Protein AF-A0A7S2QL45-F1 (afdb_monomer)

Mean predicted aligned error: 2.99 Å

Radius of gyration: 15.99 Å; Cα contacts (8 Å, |Δi|>4): 118; chains: 1; bounding box: 37×32×41 Å

InterPro domains:
  IPR002133 S-adenosylmethionine synthetase [PTHR11964] (2-92)
  IPR022630 S-adenosylmethionine synthetase, C-terminal [PF02773] (2-75)
  IPR022636 S-adenosylmethionine synthetase superfamily [SSF55973] (2-89)

pLDDT: mean 95.72, std 3.55, range [65.0, 98.38]

Solvent-accessible surface area (backbone atoms only — not comparable to full-atom values): 6716 Å² total; per-residue (Å²): 116,51,78,48,76,41,71,51,93,96,47,60,59,55,76,42,74,48,44,48,44,88,85,67,66,65,83,68,39,50,50,67,40,50,34,47,51,48,62,65,75,45,65,69,28,66,71,48,44,35,57,79,41,51,63,83,58,99,66,60,77,73,42,76,52,90,56,82,70,97,54,89,56,50,74,57,98,90,44,62,44,52,44,82,63,60,78,78,89,61,70,82,57,68,83,40,45,53,69,57,49,59,61,70,62,111

Organism: NCBI:txid1333877

Nearest PDB structures (foldseek):
  8jzg-assembly1_A  TM=7.936E-01  e=6.759E-04  Corynebacterium glutamicum ATCC 13032
  8jzh-assembly2_C-5  TM=7.856E-01  e=8.178E-04  Corynebacterium glutamicum ATCC 13032
  8jzi-assembly1_B  TM=7.831E-01  e=1.275E-03  Corynebacterium glutamicum ATCC 13032
  8jzh-assembly1_A  TM=7.949E-01  e=1.867E-03  Corynebacterium glutamicum ATCC 13032
  8jzg-assembly1_B  TM=7.944E-01  e=1.867E-03  Corynebacterium glutamicum ATCC 13032

Secondary structure (DSSP, 8-state):
-EEEEE--TT-SS-SEEEEE-TT---TT--HHHHHHHHHHH---SHHHHHHHTTTTSS-GGGGSSS-SSS---EEETTEEETGGGSPPP-GGGGG--HHHHHHHT-

Structure (mmCIF, N/CA/C/O backbone):
data_AF-A0A7S2QL45-F1
#
_en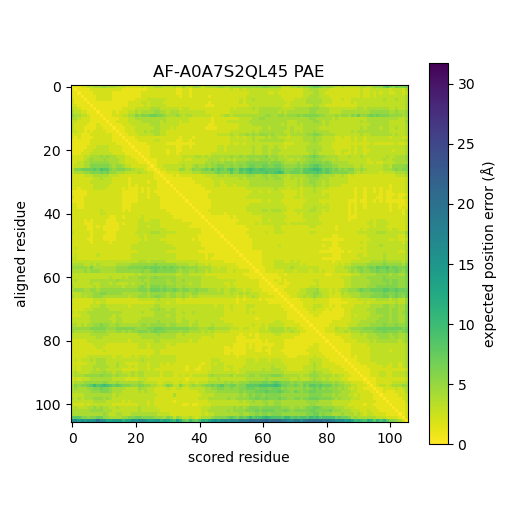try.id   AF-A0A7S2QL45-F1
#
loop_
_atom_site.group_PDB
_atom_site.id
_atom_site.type_symbol
_atom_site.label_atom_id
_atom_site.label_alt_id
_atom_site.label_comp_id
_atom_site.label_asym_id
_atom_site.label_entity_id
_atom_site.label_seq_id
_atom_site.pdbx_PDB_ins_code
_atom_site.Cartn_x
_atom_site.Cartn_y
_atom_site.Cartn_z
_atom_site.occupancy
_atom_site.B_iso_or_equiv
_atom_site.auth_seq_id
_atom_site.auth_comp_id
_atom_site.auth_asym_id
_atom_site.auth_atom_id
_atom_site.pdbx_PDB_model_num
ATOM 1 N N . ALA A 1 1 ? 3.274 9.709 -6.191 1.00 94.31 1 ALA A N 1
ATOM 2 C CA . ALA A 1 1 ? 2.715 8.490 -6.807 1.00 94.31 1 ALA A CA 1
ATOM 3 C C . ALA A 1 1 ? 1.221 8.423 -6.524 1.00 94.31 1 ALA A C 1
ATOM 5 O O . ALA A 1 1 ? 0.797 8.856 -5.457 1.00 94.31 1 ALA A O 1
ATOM 6 N N . LEU A 1 2 ? 0.450 7.893 -7.467 1.00 97.44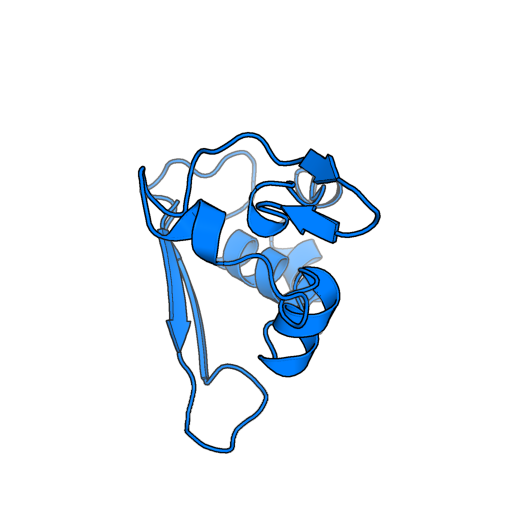 2 LEU A N 1
ATOM 7 C CA . LEU A 1 2 ? -0.959 7.541 -7.325 1.00 97.44 2 LEU A CA 1
ATOM 8 C C . LEU A 1 2 ? -1.067 6.016 -7.356 1.00 97.44 2 LEU A C 1
ATOM 10 O O . LEU A 1 2 ? -0.449 5.371 -8.198 1.00 97.44 2 LEU A O 1
ATOM 14 N N . VAL A 1 3 ? -1.847 5.443 -6.442 1.00 97.69 3 VAL A N 1
ATOM 15 C CA . VAL A 1 3 ? -2.059 3.995 -6.352 1.00 97.69 3 VAL A CA 1
ATOM 16 C C . VAL A 1 3 ? -3.543 3.702 -6.509 1.00 97.69 3 VAL A C 1
ATOM 18 O O . VAL A 1 3 ? -4.373 4.311 -5.835 1.00 97.69 3 VAL A O 1
ATOM 21 N N . GLN A 1 4 ? -3.874 2.753 -7.379 1.00 98.12 4 GLN A N 1
ATOM 22 C CA . GLN A 1 4 ? -5.241 2.319 -7.633 1.00 98.12 4 GLN A CA 1
ATOM 23 C C . GLN A 1 4 ? -5.387 0.823 -7.353 1.00 98.12 4 GLN A C 1
ATOM 25 O O . GLN A 1 4 ? -4.618 0.007 -7.861 1.00 98.12 4 GLN A O 1
ATOM 30 N N . LEU A 1 5 ? -6.413 0.465 -6.578 1.00 97.38 5 LEU A N 1
ATOM 31 C CA . LEU A 1 5 ? -6.842 -0.913 -6.348 1.00 97.38 5 LEU A CA 1
ATOM 32 C C . LEU A 1 5 ? -8.323 -1.068 -6.701 1.00 97.38 5 LEU A C 1
ATOM 34 O O . LEU A 1 5 ? -9.116 -0.151 -6.490 1.00 97.38 5 LEU A O 1
ATOM 38 N N . SER A 1 6 ? -8.708 -2.248 -7.185 1.00 97.88 6 SER A N 1
ATOM 39 C CA . SER A 1 6 ? -10.112 -2.609 -7.410 1.00 97.88 6 SER A CA 1
ATOM 40 C C . SER A 1 6 ? -10.434 -4.004 -6.874 1.00 97.88 6 SER A C 1
ATOM 42 O O . SER A 1 6 ? -9.573 -4.884 -6.847 1.00 97.88 6 SER A O 1
ATOM 44 N N . TYR A 1 7 ? -11.682 -4.215 -6.449 1.00 98.38 7 TYR A N 1
ATOM 45 C CA . TYR A 1 7 ? -12.166 -5.480 -5.889 1.00 98.38 7 TYR A CA 1
ATOM 46 C C . TYR A 1 7 ? -13.529 -5.847 -6.474 1.00 98.38 7 TYR A C 1
ATOM 48 O O . TYR A 1 7 ? -14.347 -4.971 -6.751 1.00 98.38 7 TYR A O 1
ATOM 56 N N . ALA A 1 8 ? -13.788 -7.148 -6.596 1.00 97.69 8 ALA A N 1
ATOM 57 C CA . ALA A 1 8 ? -15.132 -7.686 -6.778 1.00 97.69 8 ALA A CA 1
ATOM 58 C C . ALA A 1 8 ? -15.687 -8.159 -5.431 1.00 97.69 8 ALA A C 1
ATOM 60 O O . ALA A 1 8 ? -14.959 -8.723 -4.610 1.00 97.69 8 ALA A O 1
ATOM 61 N N . ILE A 1 9 ? -16.992 -7.972 -5.217 1.00 97.44 9 ILE A N 1
ATOM 62 C CA . ILE A 1 9 ? -17.670 -8.484 -4.024 1.00 97.44 9 ILE A CA 1
ATOM 63 C C . ILE A 1 9 ? -17.485 -10.007 -3.922 1.00 97.44 9 ILE A C 1
ATOM 65 O O . ILE A 1 9 ? -17.675 -10.735 -4.892 1.00 97.44 9 ILE A O 1
ATOM 69 N N . GLY A 1 10 ? -17.061 -10.483 -2.749 1.00 95.81 10 GLY A N 1
ATOM 70 C CA . GLY A 1 10 ? -16.791 -11.905 -2.502 1.00 95.81 10 GLY A CA 1
ATOM 71 C C . GLY A 1 10 ? -15.445 -12.429 -3.024 1.00 95.81 10 GLY A C 1
ATOM 72 O O . GLY A 1 10 ? -15.112 -13.579 -2.749 1.00 95.81 10 GLY A O 1
ATOM 73 N N . VAL A 1 11 ? -14.634 -11.617 -3.714 1.00 96.75 11 VAL A N 1
ATOM 74 C CA . VAL A 1 11 ? -13.303 -12.018 -4.200 1.00 96.75 11 VAL A CA 1
ATOM 75 C C . VAL A 1 11 ? -12.217 -11.455 -3.286 1.00 96.75 11 VAL A C 1
ATOM 77 O O . VAL A 1 11 ? -12.113 -10.249 -3.086 1.00 96.75 11 VAL A O 1
ATOM 80 N N . ALA A 1 12 ? -11.389 -12.337 -2.717 1.00 96.25 12 ALA A N 1
ATOM 81 C CA . ALA A 1 12 ? -10.388 -11.935 -1.729 1.00 96.25 12 ALA A CA 1
ATOM 82 C C . ALA A 1 12 ? -9.211 -11.147 -2.328 1.00 96.25 12 ALA A C 1
ATOM 84 O O . ALA A 1 12 ? -8.721 -10.219 -1.693 1.00 96.25 12 ALA A O 1
ATOM 85 N N . LYS A 1 13 ? -8.721 -11.538 -3.511 1.00 96.00 13 LYS A N 1
ATOM 86 C CA . LYS A 1 13 ? -7.617 -10.845 -4.193 1.00 96.00 13 LYS A CA 1
ATOM 87 C C . LYS A 1 13 ? -8.154 -9.631 -4.968 1.00 96.00 13 LYS A C 1
ATOM 89 O O . LYS A 1 13 ? -9.264 -9.719 -5.494 1.00 96.00 13 LYS A O 1
ATOM 94 N N . PRO A 1 14 ? -7.393 -8.527 -5.070 1.00 96.75 14 PRO A N 1
ATOM 95 C CA . PRO A 1 14 ? -7.786 -7.408 -5.920 1.00 96.75 14 PRO A CA 1
ATOM 96 C C . PRO A 1 14 ? -7.877 -7.847 -7.388 1.00 96.75 14 PRO A C 1
ATOM 98 O O . PRO A 1 14 ? -7.099 -8.690 -7.838 1.00 96.75 14 PRO A O 1
ATOM 101 N N . LEU A 1 15 ? -8.814 -7.259 -8.133 1.00 96.75 15 LEU A N 1
ATOM 102 C CA . LEU A 1 15 ? -8.927 -7.451 -9.581 1.00 96.75 15 LEU A CA 1
ATOM 103 C C . LEU A 1 15 ? -7.803 -6.721 -10.318 1.00 96.75 15 LEU A C 1
ATOM 105 O O . LEU A 1 15 ? -7.267 -7.229 -11.299 1.00 96.75 15 LEU A O 1
ATOM 109 N N . SER A 1 16 ? -7.441 -5.531 -9.835 1.00 96.50 16 SER A N 1
ATOM 110 C CA . SER A 1 16 ? -6.326 -4.750 -10.360 1.00 96.50 16 SER A CA 1
ATOM 111 C C . SER A 1 16 ? -5.563 -4.034 -9.248 1.00 96.50 16 SER A C 1
ATOM 113 O O . SER A 1 16 ? -6.136 -3.646 -8.228 1.00 96.50 16 SER A O 1
ATOM 115 N N . LEU A 1 17 ? -4.259 -3.866 -9.480 1.00 97.00 17 LEU A N 1
ATOM 116 C CA . LEU A 1 17 ? -3.356 -2.998 -8.731 1.00 97.00 17 LEU A CA 1
ATOM 117 C C . LEU A 1 17 ? -2.486 -2.268 -9.753 1.00 97.00 17 LEU A C 1
ATOM 119 O O . LEU A 1 17 ? -1.829 -2.924 -10.566 1.00 97.00 17 LEU A O 1
ATOM 123 N N . PHE A 1 18 ? -2.517 -0.940 -9.711 1.00 96.94 18 PHE A N 1
ATOM 124 C CA . PHE A 1 18 ? -1.809 -0.057 -10.633 1.00 96.94 18 PHE A CA 1
ATOM 125 C C . PHE A 1 18 ? -1.144 1.092 -9.870 1.00 96.94 18 PHE A C 1
ATOM 127 O O . PHE A 1 18 ? -1.718 1.610 -8.906 1.00 96.94 18 PHE A O 1
ATOM 134 N N . VAL A 1 19 ? 0.056 1.479 -10.303 1.00 97.75 19 VAL A N 1
ATOM 135 C CA . VAL A 1 19 ? 0.802 2.618 -9.766 1.00 97.75 19 VAL A CA 1
ATOM 136 C C . VAL A 1 19 ? 1.158 3.570 -10.901 1.00 97.75 19 VAL A C 1
ATOM 138 O O . VAL A 1 19 ? 1.773 3.167 -11.880 1.00 97.75 19 VAL A O 1
ATOM 141 N N . GLU A 1 20 ? 0.817 4.842 -10.721 1.00 97.19 20 GLU A N 1
ATOM 142 C CA . GLU A 1 20 ? 1.253 5.952 -11.566 1.00 97.19 20 GLU A CA 1
ATOM 143 C C . GLU A 1 20 ? 2.272 6.800 -10.798 1.00 97.19 20 GLU A C 1
ATOM 145 O O . GLU A 1 20 ? 2.056 7.212 -9.649 1.00 97.19 20 GLU A O 1
ATOM 150 N N . THR A 1 21 ? 3.410 7.057 -11.426 1.00 96.94 21 THR A N 1
ATOM 151 C CA . THR A 1 21 ? 4.533 7.796 -10.842 1.00 96.94 21 THR A CA 1
ATOM 152 C C . THR A 1 21 ? 4.601 9.232 -11.338 1.00 96.94 21 THR A C 1
ATOM 154 O O . THR A 1 21 ? 5.328 10.019 -10.743 1.00 96.94 21 THR A O 1
ATOM 157 N N . TYR A 1 22 ? 3.829 9.604 -12.3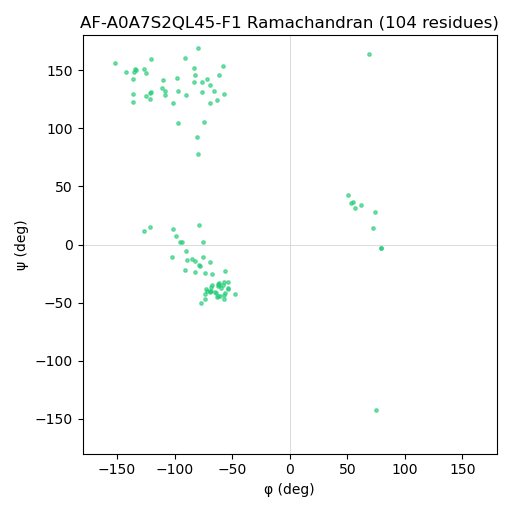63 1.00 96.75 22 TYR A N 1
ATOM 158 C CA . TYR A 1 22 ? 3.884 10.907 -13.030 1.00 96.75 22 TYR A CA 1
ATOM 159 C C . TYR A 1 22 ? 5.285 11.228 -13.582 1.00 96.75 22 TYR A C 1
ATOM 161 O O . TYR A 1 22 ? 5.701 12.386 -13.596 1.00 96.75 22 TYR A O 1
ATOM 169 N N . GLY A 1 23 ? 6.035 10.199 -13.996 1.00 95.38 23 GLY A N 1
ATOM 170 C CA . GLY A 1 23 ? 7.404 10.332 -14.504 1.00 95.38 23 GLY A CA 1
ATOM 171 C C . GLY A 1 23 ? 8.457 10.650 -13.436 1.00 95.38 23 GLY A C 1
ATOM 172 O O . GLY A 1 23 ? 9.552 11.093 -13.780 1.00 95.38 23 GLY A O 1
ATOM 173 N N . THR A 1 24 ? 8.141 10.494 -12.142 1.00 96.25 24 THR A N 1
ATOM 174 C CA . THR A 1 24 ? 9.078 10.763 -11.033 1.00 96.25 24 THR A CA 1
ATOM 175 C C . THR A 1 24 ? 9.708 9.502 -10.434 1.00 96.25 24 THR A C 1
ATOM 177 O O . THR A 1 24 ? 10.249 9.549 -9.325 1.00 96.25 24 THR A O 1
ATOM 180 N N . GLU A 1 25 ? 9.586 8.355 -11.095 1.00 94.44 25 GLU A N 1
ATOM 181 C CA . GLU A 1 25 ? 10.323 7.142 -10.752 1.00 94.44 25 GLU A CA 1
ATOM 182 C C . GLU A 1 25 ? 11.841 7.378 -10.793 1.00 94.44 25 GLU A C 1
ATOM 184 O O . GLU A 1 25 ? 12.343 8.278 -11.466 1.00 94.44 25 GLU A O 1
ATOM 189 N N . GLN A 1 26 ? 12.588 6.591 -10.018 1.00 89.12 26 GLN A N 1
ATOM 190 C CA . GLN A 1 26 ? 14.030 6.766 -9.851 1.00 89.12 26 GLN A CA 1
ATOM 191 C C . GLN A 1 26 ? 14.783 5.470 -10.139 1.00 89.12 26 GLN A C 1
ATOM 193 O O . GLN A 1 26 ? 14.304 4.372 -9.854 1.00 89.12 26 GLN A O 1
ATOM 198 N N . GLY A 1 27 ? 16.022 5.615 -10.608 1.00 89.12 27 GLY A N 1
ATOM 199 C CA . GLY A 1 27 ? 16.895 4.482 -10.896 1.00 89.12 27 GLY A CA 1
ATOM 200 C C . GLY A 1 27 ? 16.491 3.763 -12.181 1.00 89.12 27 GLY A C 1
ATOM 201 O O . GLY A 1 27 ? 16.131 4.403 -13.163 1.00 89.12 27 GLY A O 1
ATOM 202 N N . ALA A 1 28 ? 16.601 2.435 -12.177 1.00 91.62 28 ALA A N 1
ATOM 203 C CA . ALA A 1 28 ? 16.313 1.592 -13.339 1.00 91.62 28 ALA A CA 1
ATOM 204 C C . ALA A 1 28 ? 14.884 1.014 -13.345 1.00 91.62 28 ALA A C 1
ATOM 206 O O . ALA A 1 28 ? 14.564 0.216 -14.222 1.00 91.62 28 ALA A O 1
ATOM 207 N N . LEU A 1 29 ? 14.053 1.363 -12.358 1.00 94.69 29 LEU A N 1
ATOM 208 C CA . LEU A 1 29 ? 12.702 0.824 -12.215 1.00 94.69 29 LEU A CA 1
ATOM 209 C C . LEU A 1 29 ? 11.691 1.686 -12.968 1.00 94.69 29 LEU A C 1
ATOM 211 O O . LEU A 1 29 ? 11.610 2.891 -12.742 1.00 94.69 29 LEU A O 1
ATOM 215 N N . SER A 1 30 ? 10.882 1.043 -13.804 1.00 95.38 30 SER A N 1
ATOM 216 C CA . SER A 1 30 ? 9.696 1.648 -14.413 1.00 95.38 30 SER A CA 1
ATOM 217 C C . SER A 1 30 ? 8.503 1.680 -13.443 1.00 95.38 30 SER A C 1
ATOM 219 O O . SER A 1 30 ? 8.504 1.017 -12.401 1.00 95.38 30 SER A O 1
ATOM 221 N N . ALA A 1 31 ? 7.437 2.405 -13.800 1.00 95.50 31 ALA A N 1
ATOM 222 C CA . ALA A 1 31 ? 6.169 2.374 -13.063 1.00 95.50 31 ALA A CA 1
ATOM 223 C C . ALA A 1 31 ? 5.561 0.955 -12.977 1.00 95.50 31 ALA A C 1
ATOM 225 O O . ALA A 1 31 ? 5.005 0.571 -11.941 1.00 95.50 31 ALA A O 1
ATOM 226 N N . ASP A 1 32 ? 5.729 0.141 -14.023 1.00 95.75 32 ASP A N 1
ATOM 227 C CA . ASP A 1 32 ? 5.306 -1.263 -14.034 1.00 95.75 32 ASP A CA 1
ATOM 228 C C . ASP A 1 32 ? 6.140 -2.115 -13.071 1.00 95.75 32 ASP A C 1
ATOM 230 O O . ASP A 1 32 ? 5.593 -2.937 -12.330 1.00 95.75 32 ASP A O 1
ATOM 234 N N . ASP A 1 33 ? 7.453 -1.879 -13.008 1.00 96.75 33 ASP A N 1
ATOM 235 C CA . ASP A 1 33 ? 8.319 -2.545 -12.034 1.00 96.75 33 ASP A CA 1
ATOM 236 C C . ASP A 1 33 ? 7.914 -2.181 -10.605 1.00 96.75 33 ASP A C 1
ATOM 238 O O . ASP A 1 33 ? 7.773 -3.062 -9.758 1.00 96.75 33 ASP A O 1
ATOM 242 N N . ILE A 1 34 ? 7.643 -0.901 -10.336 1.00 96.94 34 ILE A N 1
ATOM 243 C CA . ILE A 1 34 ? 7.150 -0.444 -9.031 1.00 96.94 34 ILE A CA 1
ATOM 244 C C . ILE A 1 34 ? 5.810 -1.116 -8.707 1.00 96.94 34 ILE A C 1
ATOM 246 O O . ILE A 1 34 ? 5.635 -1.631 -7.603 1.00 96.94 34 ILE A O 1
ATOM 250 N N . THR A 1 35 ? 4.885 -1.192 -9.667 1.00 97.19 35 THR A N 1
ATOM 251 C CA . THR A 1 35 ? 3.610 -1.908 -9.503 1.00 97.19 35 THR A CA 1
ATOM 252 C C . THR A 1 35 ? 3.839 -3.372 -9.108 1.00 97.19 35 THR A C 1
ATOM 254 O O . THR A 1 35 ? 3.160 -3.891 -8.217 1.00 97.19 35 THR A O 1
ATOM 257 N N . ASN A 1 36 ? 4.813 -4.044 -9.723 1.00 96.88 36 ASN A N 1
ATOM 258 C CA . ASN A 1 36 ? 5.167 -5.427 -9.405 1.00 96.88 36 ASN A CA 1
ATOM 259 C C . ASN A 1 36 ? 5.814 -5.564 -8.022 1.00 96.88 36 ASN A C 1
ATOM 261 O O . ASN A 1 36 ? 5.442 -6.463 -7.270 1.00 96.88 36 ASN A O 1
ATOM 265 N N . VAL A 1 37 ? 6.690 -4.634 -7.635 1.00 96.94 37 VAL A N 1
ATOM 266 C CA . VAL A 1 37 ? 7.238 -4.561 -6.272 1.00 96.94 37 VAL A CA 1
ATOM 267 C C . VAL A 1 37 ? 6.117 -4.447 -5.237 1.00 96.94 37 VAL A C 1
ATOM 269 O O . VAL A 1 37 ? 6.142 -5.156 -4.232 1.00 96.94 37 VAL A O 1
ATOM 272 N N . ILE A 1 38 ? 5.095 -3.617 -5.481 1.00 96.19 38 ILE A N 1
ATOM 273 C CA . ILE A 1 38 ? 3.947 -3.505 -4.569 1.00 96.19 38 ILE A CA 1
ATOM 274 C C . ILE A 1 38 ? 3.165 -4.825 -4.493 1.00 96.19 38 ILE A C 1
ATOM 276 O O . ILE A 1 38 ? 2.816 -5.250 -3.392 1.00 96.19 38 ILE A O 1
ATOM 280 N N . LYS A 1 39 ? 2.940 -5.515 -5.621 1.00 96.12 39 LYS A N 1
ATOM 281 C CA . LYS A 1 39 ? 2.273 -6.835 -5.639 1.00 96.12 39 LYS A CA 1
ATOM 282 C C . LYS A 1 39 ? 3.038 -7.903 -4.848 1.00 96.12 39 LYS A C 1
ATOM 284 O O . LYS A 1 39 ? 2.402 -8.755 -4.236 1.00 96.12 39 LYS A O 1
ATOM 289 N N . ILE A 1 40 ? 4.372 -7.858 -4.853 1.00 95.75 40 ILE A N 1
ATOM 290 C CA . ILE A 1 40 ? 5.231 -8.766 -4.073 1.00 95.75 40 ILE A CA 1
ATOM 291 C C . ILE A 1 40 ? 5.182 -8.398 -2.587 1.00 95.75 40 ILE A C 1
ATOM 293 O O . ILE A 1 40 ? 5.044 -9.256 -1.715 1.00 95.75 40 ILE A O 1
ATOM 297 N N . ALA A 1 41 ? 5.315 -7.109 -2.280 1.00 96.31 41 ALA A N 1
ATOM 298 C CA . ALA A 1 41 ? 5.533 -6.652 -0.918 1.00 96.31 41 ALA A CA 1
ATOM 299 C C . ALA A 1 41 ? 4.250 -6.536 -0.085 1.00 96.31 41 ALA A C 1
ATOM 301 O O . ALA A 1 41 ? 4.336 -6.571 1.146 1.00 96.31 41 ALA A O 1
ATOM 302 N N . PHE A 1 42 ? 3.077 -6.380 -0.700 1.00 97.00 42 PHE A N 1
ATOM 303 C CA . PHE A 1 42 ? 1.825 -6.149 0.016 1.00 97.00 42 PHE A CA 1
ATOM 304 C C . PHE A 1 42 ? 0.790 -7.227 -0.281 1.00 97.00 42 PHE A C 1
ATOM 306 O O . PHE A 1 42 ? 0.373 -7.439 -1.416 1.00 97.00 42 PHE A O 1
ATOM 313 N N . ASP A 1 43 ? 0.291 -7.850 0.785 1.00 97.25 43 ASP A N 1
ATOM 314 C CA . ASP A 1 43 ? -0.903 -8.679 0.704 1.00 97.25 43 ASP A CA 1
ATOM 315 C C . ASP A 1 43 ? -2.145 -7.784 0.732 1.00 97.25 43 ASP A C 1
ATOM 317 O O . ASP A 1 43 ? -2.666 -7.419 1.788 1.00 97.25 43 ASP A O 1
ATOM 321 N N . CYS A 1 44 ? -2.611 -7.412 -0.457 1.00 97.06 44 CYS A N 1
ATOM 322 C CA . CYS A 1 44 ? -3.768 -6.542 -0.626 1.00 97.06 44 CYS A CA 1
ATOM 323 C C . CYS A 1 44 ? -5.115 -7.265 -0.458 1.00 97.06 44 CYS A C 1
ATOM 325 O O . CYS A 1 44 ? -6.140 -6.749 -0.885 1.00 97.06 44 CYS A O 1
ATOM 327 N N . ARG A 1 45 ? -5.181 -8.460 0.141 1.00 97.75 45 ARG A N 1
ATOM 328 C CA . ARG A 1 45 ? -6.485 -9.038 0.504 1.00 97.75 45 ARG A CA 1
ATOM 329 C C . ARG A 1 45 ? -7.097 -8.220 1.651 1.00 97.75 45 ARG A C 1
ATOM 331 O O . ARG A 1 45 ? -6.388 -7.963 2.625 1.00 97.75 45 ARG A O 1
ATOM 338 N N . PRO A 1 46 ? -8.404 -7.884 1.649 1.00 97.69 46 PRO A N 1
ATOM 339 C CA . PRO A 1 46 ? -9.002 -7.046 2.697 1.00 97.69 46 PRO A CA 1
ATOM 340 C C . PRO A 1 46 ? -8.759 -7.558 4.125 1.00 97.69 46 PRO A C 1
ATOM 342 O O . PRO A 1 46 ? -8.480 -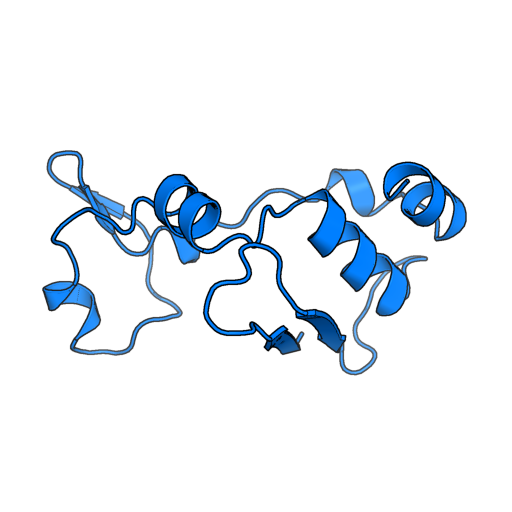6.781 5.036 1.00 97.69 46 PRO A O 1
ATOM 345 N N . GLY A 1 47 ? -8.800 -8.880 4.325 1.00 97.88 47 GLY A N 1
ATOM 346 C CA . GLY A 1 47 ? -8.507 -9.496 5.621 1.00 97.88 47 GLY A CA 1
ATOM 347 C C . GLY A 1 47 ? -7.045 -9.362 6.062 1.00 97.88 47 GLY A C 1
ATOM 348 O O . GLY A 1 47 ? -6.796 -9.192 7.255 1.00 97.88 47 GLY A O 1
ATOM 349 N N . ALA A 1 48 ? -6.102 -9.409 5.115 1.00 97.88 48 ALA A N 1
ATOM 350 C CA . ALA A 1 48 ? -4.676 -9.238 5.380 1.00 97.88 48 ALA A CA 1
ATOM 351 C C . ALA A 1 48 ? -4.345 -7.771 5.681 1.00 97.88 48 ALA A C 1
ATOM 353 O O . ALA A 1 48 ? -3.665 -7.509 6.666 1.00 97.88 48 ALA A O 1
ATOM 354 N N . ILE A 1 49 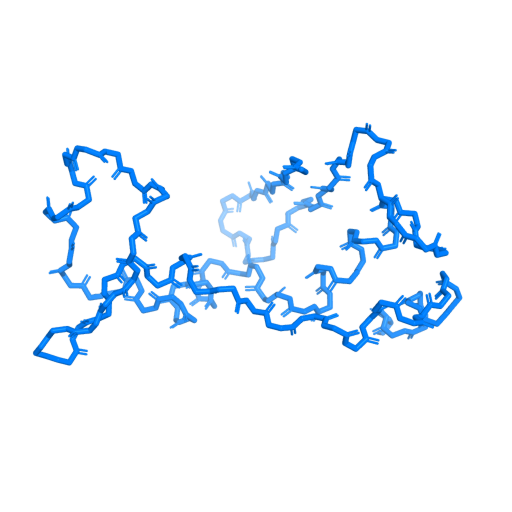? -4.924 -6.825 4.928 1.00 97.94 49 ILE A N 1
ATOM 355 C CA . ILE A 1 49 ? -4.845 -5.381 5.215 1.00 97.94 49 ILE A CA 1
ATOM 356 C C . ILE A 1 49 ? -5.381 -5.085 6.622 1.00 97.94 49 ILE A C 1
ATOM 358 O O . ILE A 1 49 ? -4.744 -4.390 7.411 1.0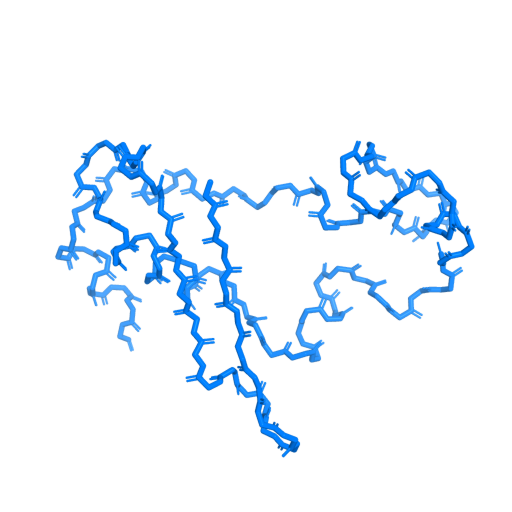0 97.94 49 ILE A O 1
ATOM 362 N N . ALA A 1 50 ? -6.545 -5.645 6.967 1.00 98.00 50 ALA A N 1
ATOM 363 C CA . ALA A 1 50 ? -7.138 -5.442 8.284 1.00 98.00 50 ALA A CA 1
ATOM 364 C C . ALA A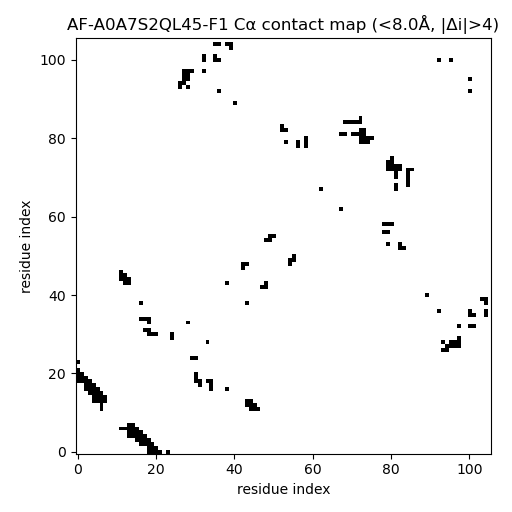 1 50 ? -6.254 -5.967 9.424 1.00 98.00 50 ALA A C 1
ATOM 366 O O . ALA A 1 50 ? -6.263 -5.399 10.514 1.00 98.00 50 ALA A O 1
ATOM 367 N N . GLN A 1 51 ? -5.501 -7.043 9.185 1.00 97.88 51 GLN A N 1
ATOM 368 C CA . GLN A 1 51 ? -4.560 -7.587 10.157 1.00 97.88 51 GLN A CA 1
ATOM 369 C C . GLN A 1 51 ? -3.274 -6.757 10.231 1.00 97.88 51 GLN A C 1
ATOM 371 O O . GLN A 1 51 ? -2.881 -6.372 11.329 1.00 97.88 51 GLN A O 1
ATOM 376 N N . SER A 1 52 ? -2.641 -6.459 9.092 1.00 97.19 52 SER A N 1
ATOM 377 C CA . SER A 1 52 ? -1.356 -5.751 9.044 1.00 97.19 52 SER A CA 1
ATOM 378 C C . SER A 1 52 ? -1.440 -4.339 9.621 1.00 97.19 52 SER A C 1
ATOM 380 O O . SER A 1 52 ? -0.503 -3.902 10.279 1.00 97.19 52 SER A O 1
ATOM 382 N N . LEU A 1 53 ? -2.577 -3.663 9.439 1.00 97.81 53 LEU A N 1
ATOM 383 C CA . LEU A 1 53 ? -2.823 -2.306 9.938 1.00 97.81 53 LEU A CA 1
ATOM 384 C C . LEU A 1 53 ? -3.627 -2.269 11.254 1.00 97.81 53 LEU A C 1
ATOM 386 O O . LEU A 1 53 ? -4.057 -1.203 11.704 1.00 97.81 53 LEU A O 1
ATOM 390 N N . ALA A 1 54 ? -3.881 -3.431 11.865 1.00 97.38 54 ALA A N 1
ATOM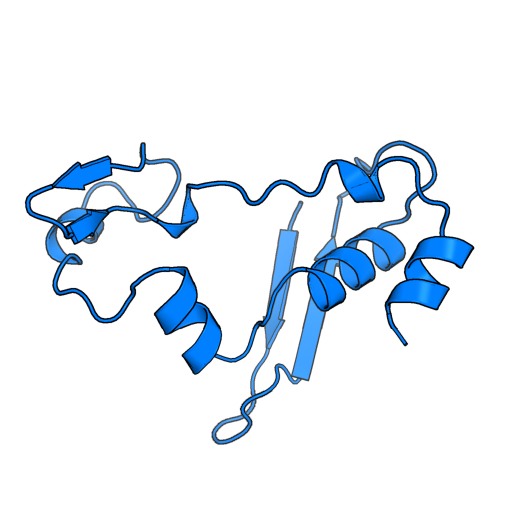 391 C CA . ALA A 1 54 ? -4.668 -3.564 13.092 1.00 97.38 54 ALA A CA 1
ATOM 392 C C . ALA A 1 54 ? -6.043 -2.851 13.029 1.00 97.38 54 ALA A C 1
ATOM 394 O O . ALA A 1 54 ? -6.474 -2.191 13.973 1.00 97.38 54 ALA A O 1
ATOM 395 N N . LEU A 1 55 ? -6.761 -2.962 11.906 1.00 97.81 55 LEU A N 1
ATOM 396 C CA . LEU A 1 55 ? -8.020 -2.239 11.644 1.00 97.81 55 LEU A CA 1
ATOM 397 C C . LEU A 1 55 ? -9.239 -2.803 12.395 1.00 97.81 55 LEU A C 1
ATOM 399 O O . LEU A 1 55 ? -10.357 -2.347 12.208 1.00 97.81 55 LEU A O 1
ATOM 403 N N . ARG A 1 56 ? -9.076 -3.835 13.223 1.00 96.38 56 ARG A N 1
ATOM 404 C CA . ARG A 1 56 ? -10.182 -4.341 14.059 1.00 96.38 56 ARG A CA 1
ATOM 405 C C . ARG A 1 56 ? -10.251 -3.664 15.429 1.00 96.38 56 ARG A C 1
ATOM 407 O O . ARG A 1 56 ? -11.185 -3.915 16.181 1.00 96.38 56 ARG A O 1
ATOM 414 N N . GLU A 1 57 ? -9.281 -2.812 15.748 1.00 95.75 57 GLU A N 1
ATOM 415 C CA . GLU A 1 57 ? -9.249 -2.047 16.993 1.00 95.75 57 GLU A CA 1
ATOM 416 C C . GLU A 1 57 ? -10.238 -0.862 16.947 1.00 95.75 57 GLU A C 1
ATOM 418 O O . GLU A 1 57 ? -10.334 -0.181 15.922 1.00 95.75 57 GLU A O 1
ATOM 423 N N . PRO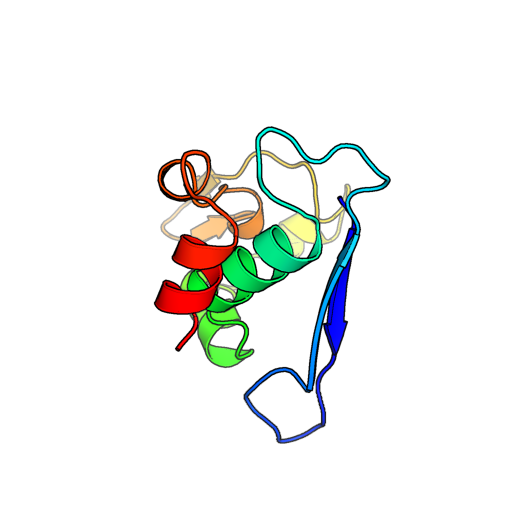 A 1 58 ? -10.959 -0.555 18.040 1.00 94.19 58 PRO A N 1
ATOM 424 C CA . PRO A 1 58 ? -11.938 0.534 18.076 1.00 94.19 58 PRO A CA 1
ATOM 425 C C . PRO A 1 58 ? -11.263 1.907 18.267 1.00 94.19 58 PRO A C 1
ATOM 427 O O . PRO A 1 58 ? -11.263 2.469 19.358 1.00 94.19 58 PRO A O 1
ATOM 430 N N . LYS A 1 59 ? -10.678 2.458 17.196 1.00 94.50 59 LYS A N 1
ATOM 431 C CA . LYS A 1 59 ? -9.804 3.657 17.239 1.00 94.50 59 LYS A CA 1
ATOM 432 C C . LYS A 1 59 ? -10.195 4.805 16.298 1.00 94.50 59 LYS A C 1
ATOM 434 O O . LYS A 1 59 ? -9.428 5.741 16.083 1.00 94.50 59 LYS A O 1
ATOM 439 N N . TYR A 1 60 ? -11.388 4.728 15.712 1.00 96.81 60 TYR A N 1
ATOM 440 C CA . TYR A 1 60 ? -11.796 5.571 14.580 1.00 96.81 60 TYR A CA 1
ATOM 441 C C . TYR A 1 60 ? -12.362 6.944 14.949 1.00 96.81 60 TYR A C 1
ATOM 443 O O . TYR A 1 60 ? -12.470 7.810 14.084 1.00 96.81 60 TYR A O 1
ATOM 451 N N . GLN A 1 61 ? -12.684 7.198 16.219 1.00 96.19 61 GLN A N 1
ATOM 452 C CA . GLN A 1 61 ? -13.133 8.530 16.638 1.00 96.19 61 GLN A CA 1
ATOM 453 C C . GLN A 1 61 ? -12.055 9.589 16.353 1.00 96.19 61 GLN A C 1
ATOM 455 O O . GLN A 1 61 ? -12.352 10.690 15.899 1.00 96.19 61 GLN A O 1
ATOM 460 N N . GLN A 1 62 ? -10.789 9.226 16.547 1.00 94.06 62 GLN A N 1
ATOM 461 C CA . GLN A 1 62 ? -9.625 10.075 16.332 1.00 94.06 62 GLN A CA 1
ATOM 462 C C . GLN A 1 62 ? -9.418 10.402 14.853 1.00 94.06 62 GLN A C 1
ATOM 464 O O . GLN A 1 62 ? -8.815 11.429 14.560 1.00 94.06 62 GLN A O 1
ATOM 469 N N . THR A 1 63 ? -9.906 9.560 13.936 1.00 95.38 63 THR A N 1
ATOM 470 C CA . THR A 1 63 ? -9.790 9.763 12.483 1.00 95.38 63 THR A CA 1
ATOM 471 C C . THR A 1 63 ? -10.957 10.560 11.899 1.00 95.38 63 THR A C 1
ATOM 473 O O . THR A 1 63 ? -10.883 10.983 10.754 1.00 95.38 63 THR A O 1
ATOM 476 N N . ALA A 1 64 ? -12.046 10.750 12.656 1.00 96.81 64 ALA A N 1
ATOM 477 C CA . ALA A 1 64 ? -13.277 11.389 12.180 1.00 96.81 64 ALA A CA 1
ATOM 478 C C . ALA A 1 64 ? -13.179 12.922 12.045 1.00 96.81 64 ALA A C 1
ATOM 480 O O . ALA A 1 64 ? -14.068 13.550 11.474 1.00 96.81 64 ALA A O 1
ATOM 481 N N . ALA A 1 65 ? -12.110 13.529 12.564 1.00 95.94 65 ALA A N 1
ATOM 482 C CA . ALA A 1 65 ? -11.820 14.951 12.441 1.00 95.94 65 ALA A CA 1
ATOM 483 C C . ALA A 1 65 ? -10.350 15.161 12.064 1.00 95.94 65 ALA A C 1
ATOM 485 O O . ALA A 1 65 ? -9.486 14.365 12.434 1.00 95.94 65 ALA A O 1
ATOM 486 N N . TYR A 1 66 ? -10.081 16.265 11.361 1.00 95.00 66 TYR A N 1
ATOM 487 C CA . TYR A 1 66 ? -8.738 16.648 10.904 1.00 95.00 66 TYR A CA 1
ATOM 488 C C . TYR A 1 66 ? -8.087 15.638 9.942 1.00 95.00 66 TYR A C 1
ATOM 490 O O . TYR A 1 66 ? -6.868 15.492 9.927 1.00 95.00 66 TYR A O 1
ATOM 498 N N . CYS A 1 67 ? -8.916 14.995 9.112 1.00 94.62 67 CYS A N 1
ATOM 499 C CA . CYS A 1 67 ? -8.533 14.067 8.043 1.00 94.62 67 CYS A CA 1
ATOM 500 C C . CYS A 1 67 ? -7.947 12.717 8.511 1.00 94.62 67 CYS A C 1
ATOM 502 O O . CYS A 1 67 ? -7.563 12.516 9.663 1.00 94.62 67 CYS A O 1
ATOM 504 N N . HIS A 1 68 ? -7.908 11.761 7.577 1.00 97.56 68 HIS A N 1
ATOM 505 C CA . HIS A 1 68 ? -7.457 10.384 7.817 1.00 97.56 68 HIS A CA 1
ATOM 506 C C . HIS A 1 68 ? -5.955 10.167 7.579 1.00 97.56 68 HIS A C 1
ATOM 508 O O . HIS A 1 68 ? -5.402 9.204 8.108 1.00 97.56 68 HIS A O 1
ATOM 514 N N . PHE A 1 69 ? -5.318 11.029 6.783 1.00 98.06 69 PHE A N 1
ATOM 515 C CA . PHE A 1 69 ? -3.945 10.858 6.302 1.00 98.06 69 PHE A CA 1
ATOM 516 C C . PHE A 1 69 ? -3.032 12.008 6.723 1.00 98.06 69 PHE A C 1
ATOM 518 O O . PHE A 1 69 ? -3.520 13.103 7.013 1.00 98.06 69 PHE A O 1
ATOM 525 N N . GLY A 1 70 ? -1.717 11.767 6.706 1.00 97.00 70 GLY A N 1
ATOM 526 C CA . GLY A 1 70 ? -0.690 12.766 7.020 1.00 97.00 70 GLY A CA 1
ATOM 527 C C . GLY A 1 70 ? -0.591 13.081 8.512 1.00 97.00 70 GLY A C 1
ATOM 528 O O . GLY A 1 70 ? -0.252 14.200 8.896 1.00 97.00 70 GLY A O 1
ATOM 529 N N . ARG A 1 71 ? -0.953 12.114 9.359 1.00 96.50 71 ARG A N 1
ATOM 530 C CA . ARG A 1 71 ? -0.915 12.233 10.818 1.00 96.50 71 ARG A CA 1
ATOM 531 C C . ARG A 1 71 ? 0.191 11.353 11.379 1.00 96.50 71 ARG A C 1
ATOM 533 O O . ARG A 1 71 ? 0.359 10.231 10.928 1.00 96.50 71 ARG A O 1
ATOM 540 N N . GLU A 1 72 ? 0.888 11.828 12.406 1.00 96.44 72 GLU A N 1
ATOM 541 C CA . GLU A 1 72 ? 1.922 11.027 13.066 1.00 96.44 72 GLU A CA 1
ATOM 542 C C . GLU A 1 72 ? 1.316 9.765 13.712 1.00 96.44 72 GLU A C 1
ATOM 544 O O . GLU A 1 72 ? 0.388 9.886 14.529 1.00 96.44 72 GLU A O 1
ATOM 549 N N . PRO A 1 73 ? 1.804 8.559 13.368 1.00 96.88 73 PRO A N 1
ATOM 550 C CA . PRO A 1 73 ? 1.344 7.322 13.980 1.00 96.88 73 PRO A CA 1
ATOM 551 C C . PRO A 1 73 ? 1.840 7.206 15.423 1.00 96.88 73 PRO A C 1
ATOM 553 O O . PRO A 1 73 ? 2.965 7.573 15.757 1.00 96.88 73 PRO A O 1
ATOM 556 N N . TYR A 1 74 ? 1.002 6.661 16.305 1.00 96.75 74 TYR A N 1
ATOM 557 C CA . TYR A 1 74 ? 1.364 6.443 17.708 1.00 96.75 74 TYR A CA 1
ATOM 558 C C . TYR A 1 74 ? 0.603 5.262 18.305 1.00 96.75 74 TYR A C 1
ATOM 560 O O . TYR A 1 74 ? -0.486 4.903 17.861 1.00 96.75 74 TYR A O 1
ATOM 568 N N . THR A 1 75 ? 1.159 4.666 19.358 1.00 97.44 75 THR A N 1
ATOM 569 C CA . THR A 1 75 ? 0.489 3.610 20.128 1.00 97.44 75 THR A CA 1
ATOM 570 C C . THR A 1 75 ? 0.075 4.148 21.489 1.00 97.44 75 THR A C 1
ATOM 572 O O . THR A 1 75 ? 0.879 4.772 22.179 1.00 97.44 75 THR A O 1
ATOM 575 N N . LYS A 1 76 ? -1.172 3.898 21.888 1.00 96.31 76 LYS A N 1
ATOM 576 C CA . LYS A 1 76 ? -1.694 4.252 23.210 1.00 96.31 76 LYS A CA 1
ATOM 577 C C . LYS A 1 76 ? -2.508 3.088 23.758 1.00 96.31 76 LYS A C 1
ATOM 579 O O . LYS A 1 76 ? -3.370 2.575 23.056 1.00 96.31 76 LYS A O 1
ATOM 584 N N . ASP A 1 77 ? -2.221 2.675 24.990 1.00 95.62 77 ASP A N 1
ATOM 585 C CA . ASP A 1 77 ? -2.933 1.589 25.681 1.00 95.62 77 ASP A CA 1
ATOM 586 C C . ASP A 1 77 ? -2.993 0.284 24.854 1.00 95.62 77 ASP A C 1
ATOM 588 O O . ASP A 1 77 ? -3.990 -0.431 24.844 1.00 95.62 77 ASP A O 1
ATOM 592 N N . GLY A 1 78 ? -1.920 -0.007 24.105 1.00 94.75 78 GLY A N 1
ATOM 593 C CA . GLY A 1 78 ? -1.824 -1.172 23.215 1.00 94.75 78 GLY A CA 1
ATOM 594 C C . GLY A 1 78 ? -2.538 -1.032 21.863 1.00 94.75 78 GLY A C 1
ATOM 595 O O . GLY A 1 78 ? -2.418 -1.928 21.036 1.00 94.75 78 GLY A O 1
ATOM 596 N N . VAL A 1 79 ? -3.230 0.082 21.612 1.00 96.88 79 VAL A N 1
ATOM 597 C CA . VAL A 1 79 ? -3.950 0.372 20.363 1.00 96.88 79 VAL A CA 1
ATOM 598 C C . VAL A 1 79 ? -3.087 1.229 19.442 1.00 96.88 79 VAL A C 1
ATOM 600 O O . VAL A 1 79 ? -2.541 2.252 19.866 1.00 96.88 79 VAL A O 1
ATOM 603 N N . LYS A 1 80 ? -2.983 0.842 18.167 1.00 96.69 80 LYS A N 1
ATOM 604 C CA . LYS A 1 80 ? -2.111 1.504 17.184 1.00 96.69 80 LYS A CA 1
ATOM 605 C C . LYS A 1 80 ? -2.866 2.521 16.334 1.00 96.69 80 LYS A C 1
ATOM 607 O O . LYS A 1 80 ? -3.596 2.144 15.422 1.00 96.69 80 LYS A O 1
ATOM 612 N N . PHE A 1 81 ? -2.704 3.811 16.569 1.00 97.69 81 PHE A N 1
ATOM 613 C CA . PHE A 1 81 ? -3.367 4.854 15.786 1.00 97.69 81 PHE A CA 1
ATOM 614 C C . PHE A 1 81 ? -2.594 5.167 14.501 1.00 97.69 81 PHE A C 1
ATOM 616 O O . PHE A 1 81 ? -1.369 5.242 14.520 1.00 97.69 81 PHE A O 1
ATOM 623 N N . PHE A 1 82 ? -3.330 5.374 13.401 1.00 97.75 82 PHE A N 1
ATOM 624 C CA . PHE A 1 82 ? -2.787 5.734 12.081 1.00 97.75 82 PHE A CA 1
ATOM 625 C C . PHE A 1 82 ? -1.715 4.766 11.556 1.00 97.75 82 PHE A C 1
ATOM 627 O O . PHE A 1 82 ? -0.777 5.184 10.894 1.00 97.75 82 PHE A O 1
ATOM 634 N N . GLU A 1 83 ? -1.855 3.460 11.809 1.00 97.69 83 GLU A N 1
ATOM 635 C CA . GLU A 1 83 ? -0.837 2.458 11.434 1.00 97.69 83 GLU A CA 1
ATOM 636 C C . GLU A 1 83 ? -0.493 2.456 9.930 1.00 97.69 83 GLU A C 1
ATOM 638 O O . GLU A 1 83 ? 0.599 2.051 9.554 1.00 97.69 83 GLU A O 1
ATOM 643 N N . TRP A 1 84 ? -1.385 2.943 9.058 1.00 97.81 84 TRP A N 1
ATOM 644 C CA . TRP A 1 84 ? -1.116 3.103 7.619 1.00 97.81 84 TRP A CA 1
ATOM 645 C C . TRP A 1 84 ? -0.091 4.192 7.278 1.00 97.81 84 TRP A C 1
ATOM 647 O O . TRP A 1 84 ? 0.410 4.204 6.158 1.00 97.81 84 TRP A O 1
ATOM 657 N N . GLU A 1 85 ? 0.232 5.083 8.214 1.00 98.25 85 GLU A N 1
ATOM 658 C CA . GLU A 1 85 ? 1.276 6.105 8.056 1.00 98.25 85 GLU A CA 1
ATOM 659 C C . GLU A 1 85 ? 2.677 5.534 8.345 1.00 98.25 85 GLU A C 1
ATOM 661 O O . GLU A 1 85 ? 3.684 6.124 7.958 1.00 98.25 85 GLU A O 1
ATOM 666 N N . ASN A 1 86 ? 2.769 4.349 8.966 1.00 97.25 86 ASN A N 1
ATOM 667 C CA . ASN A 1 86 ? 4.039 3.647 9.140 1.00 97.25 86 ASN A CA 1
ATOM 668 C C . ASN A 1 86 ? 4.488 3.027 7.808 1.00 97.25 86 ASN A C 1
ATOM 670 O O . ASN A 1 86 ? 3.963 2.005 7.357 1.00 97.25 86 ASN A O 1
ATOM 674 N N . ALA A 1 87 ? 5.490 3.642 7.177 1.00 96.19 87 ALA A N 1
ATOM 675 C CA . ALA A 1 87 ? 6.021 3.182 5.902 1.00 96.19 87 ALA A CA 1
ATOM 676 C C . ALA A 1 87 ? 6.693 1.805 6.025 1.00 96.19 87 ALA A C 1
ATOM 678 O O . ALA A 1 87 ? 7.544 1.566 6.884 1.00 96.19 87 ALA A O 1
ATOM 679 N N . LYS A 1 88 ? 6.350 0.902 5.104 1.00 96.06 88 LYS A N 1
ATOM 680 C CA . LYS A 1 88 ? 7.066 -0.362 4.938 1.00 96.06 88 LYS A CA 1
ATOM 681 C C . LYS A 1 88 ? 8.389 -0.108 4.221 1.00 96.06 88 LYS A C 1
ATOM 683 O O . LYS A 1 88 ? 8.400 0.521 3.165 1.00 96.06 88 LYS A O 1
ATOM 688 N N . ASP A 1 89 ? 9.484 -0.640 4.757 1.00 96.56 89 ASP A N 1
ATOM 689 C CA . ASP A 1 89 ? 10.780 -0.561 4.086 1.00 96.56 89 ASP A CA 1
ATOM 690 C C . ASP A 1 89 ? 10.800 -1.443 2.826 1.00 96.56 89 ASP A C 1
ATOM 692 O O . ASP A 1 89 ? 10.578 -2.655 2.879 1.00 96.56 89 ASP A O 1
ATOM 696 N N . LEU A 1 90 ? 11.064 -0.805 1.685 1.00 95.50 90 LEU A N 1
ATOM 697 C CA . LEU A 1 90 ? 11.205 -1.422 0.364 1.00 95.50 90 LEU A CA 1
ATOM 698 C C . LEU A 1 90 ? 12.588 -1.139 -0.246 1.00 95.50 90 LEU A C 1
ATOM 700 O O . LEU A 1 90 ? 12.790 -1.332 -1.445 1.00 95.50 90 LEU A O 1
ATOM 704 N N . SER A 1 91 ? 13.552 -0.686 0.562 1.00 94.19 91 SER A N 1
ATOM 705 C CA . SER A 1 91 ? 14.901 -0.304 0.127 1.00 94.19 91 SER A CA 1
ATOM 706 C C . SER A 1 91 ? 15.618 -1.395 -0.675 1.00 94.19 91 SER A C 1
ATOM 708 O O . SER A 1 91 ? 16.328 -1.075 -1.630 1.00 94.19 91 SER A O 1
ATOM 710 N N . LYS A 1 92 ? 15.355 -2.675 -0.367 1.00 93.12 92 LYS A N 1
ATOM 711 C CA . LYS A 1 92 ? 15.833 -3.852 -1.117 1.00 93.12 92 LYS A CA 1
ATOM 712 C C . LYS A 1 92 ? 15.628 -3.715 -2.632 1.00 93.12 92 LYS A C 1
ATOM 714 O O . LYS A 1 92 ? 16.523 -4.057 -3.400 1.00 93.12 92 LYS A O 1
ATOM 719 N N . TYR A 1 93 ? 14.471 -3.215 -3.066 1.00 94.12 93 TYR A N 1
ATOM 720 C CA . TYR A 1 93 ? 14.102 -3.182 -4.484 1.00 94.12 93 TYR A CA 1
ATOM 721 C C . TYR A 1 93 ? 14.777 -2.043 -5.254 1.00 94.12 93 TYR A C 1
ATOM 723 O O . TYR A 1 93 ? 14.878 -2.112 -6.473 1.00 94.12 93 TYR A O 1
ATOM 731 N N . LYS A 1 94 ? 15.301 -1.019 -4.566 1.00 92.06 94 LYS A N 1
ATOM 732 C CA . LYS A 1 94 ? 15.899 0.175 -5.192 1.00 92.06 94 LYS A CA 1
ATOM 733 C C . LYS A 1 94 ? 17.055 -0.153 -6.144 1.00 92.06 94 LYS A C 1
ATOM 735 O O . LYS A 1 94 ? 17.272 0.569 -7.111 1.00 92.06 94 LYS A O 1
ATOM 740 N N . ALA A 1 95 ? 17.809 -1.209 -5.846 1.00 90.62 95 ALA A N 1
ATOM 741 C CA . ALA A 1 95 ? 18.960 -1.642 -6.638 1.00 90.62 95 ALA A CA 1
ATOM 742 C C . ALA A 1 95 ? 18.615 -2.716 -7.685 1.00 90.62 95 ALA A C 1
ATOM 744 O O . ALA A 1 95 ? 19.513 -3.212 -8.364 1.00 90.62 95 ALA A O 1
ATOM 745 N N . MET A 1 96 ? 17.344 -3.111 -7.797 1.00 93.75 96 MET A N 1
ATOM 746 C CA . MET A 1 96 ? 16.924 -4.146 -8.733 1.00 93.75 96 MET A CA 1
ATOM 747 C C . MET A 1 96 ? 16.708 -3.582 -10.139 1.00 93.75 96 MET A C 1
ATOM 749 O O . MET A 1 96 ? 16.355 -2.424 -10.339 1.00 93.75 96 MET A O 1
ATOM 753 N N . THR A 1 97 ? 16.910 -4.449 -11.120 1.00 94.31 97 THR A N 1
ATOM 754 C CA . THR A 1 97 ? 16.539 -4.255 -12.523 1.00 94.31 97 THR A CA 1
ATOM 755 C C . THR A 1 97 ? 15.137 -4.807 -12.776 1.00 94.31 97 THR A C 1
ATOM 757 O O . THR A 1 97 ? 14.674 -5.692 -12.049 1.00 94.31 97 THR A O 1
ATOM 760 N N . SER A 1 98 ? 14.487 -4.379 -13.859 1.00 93.56 98 SER A N 1
ATOM 761 C CA . SER A 1 98 ? 13.169 -4.894 -14.266 1.00 93.56 98 SER A CA 1
ATOM 762 C C . SER A 1 98 ? 13.133 -6.423 -14.402 1.00 93.56 98 SER A C 1
ATOM 764 O O . SER A 1 98 ? 12.168 -7.080 -14.007 1.00 93.56 98 SER A O 1
ATOM 766 N N . ALA A 1 99 ? 14.223 -7.025 -14.896 1.00 93.75 99 ALA A N 1
ATOM 767 C CA . ALA A 1 99 ? 14.348 -8.477 -15.013 1.00 93.75 99 ALA A CA 1
ATOM 768 C C . ALA A 1 99 ? 14.346 -9.175 -13.643 1.00 93.75 99 ALA A C 1
ATOM 770 O O . ALA A 1 99 ? 13.699 -10.209 -13.478 1.00 93.75 99 ALA A O 1
ATOM 771 N N . GLN A 1 100 ? 15.030 -8.598 -12.650 1.00 95.00 100 GLN A N 1
ATOM 772 C CA . GLN A 1 100 ? 15.060 -9.135 -11.289 1.00 95.00 100 GLN A CA 1
ATOM 773 C C . GLN A 1 100 ? 13.696 -8.995 -10.602 1.00 95.00 100 GLN A C 1
ATOM 775 O O . GLN A 1 100 ? 13.250 -9.943 -9.961 1.00 95.00 100 GLN A O 1
ATOM 780 N N . VAL A 1 101 ? 13.007 -7.859 -10.776 1.00 95.50 101 VAL A N 1
ATOM 781 C CA . VAL A 1 101 ? 11.653 -7.660 -10.227 1.00 95.50 101 VAL A CA 1
ATOM 782 C C . VAL A 1 101 ? 10.667 -8.655 -10.840 1.00 95.50 101 VAL A C 1
ATOM 784 O O . VAL A 1 101 ? 9.909 -9.305 -10.126 1.00 95.50 101 VAL A O 1
ATOM 787 N N . THR A 1 102 ? 10.714 -8.833 -12.162 1.00 93.75 102 THR A N 1
ATOM 788 C CA . THR A 1 102 ? 9.853 -9.791 -12.872 1.00 93.75 102 THR A CA 1
ATOM 789 C C . THR A 1 102 ? 10.107 -11.233 -12.426 1.00 93.75 102 THR A C 1
ATOM 791 O O . THR A 1 102 ? 9.173 -12.031 -12.362 1.00 93.75 102 THR A O 1
ATOM 794 N N . ALA A 1 103 ? 11.358 -11.583 -12.113 1.00 93.94 103 ALA A N 1
ATOM 795 C CA . ALA A 1 103 ? 11.703 -12.906 -11.603 1.00 93.94 103 ALA A CA 1
ATOM 796 C C . ALA A 1 103 ? 11.152 -13.156 -10.188 1.00 93.94 103 ALA A C 1
ATOM 798 O O . ALA A 1 103 ? 10.722 -14.271 -9.916 1.00 93.94 103 ALA A O 1
ATOM 799 N N . GLU A 1 104 ? 11.132 -12.140 -9.318 1.00 94.19 104 GLU A N 1
ATOM 800 C CA . GLU A 1 104 ? 10.626 -12.245 -7.937 1.00 94.19 104 GLU A CA 1
ATOM 801 C C . GLU A 1 104 ? 9.088 -12.215 -7.843 1.00 94.19 104 GLU A C 1
ATOM 803 O O . GLU A 1 104 ? 8.522 -12.642 -6.842 1.00 94.19 104 GLU A O 1
ATOM 808 N N . LEU A 1 105 ? 8.397 -11.738 -8.885 1.00 89.25 105 LEU A N 1
ATOM 809 C CA . LEU A 1 105 ? 6.929 -11.723 -8.941 1.00 89.25 105 LEU A CA 1
ATOM 810 C C . LEU A 1 105 ? 6.304 -13.115 -9.163 1.00 89.25 105 LEU A C 1
ATOM 812 O O . LEU A 1 105 ? 5.126 -13.297 -8.849 1.00 89.25 105 LEU A O 1
ATOM 816 N N . LYS A 1 106 ? 7.051 -14.052 -9.761 1.00 65.00 106 LYS A N 1
ATOM 817 C CA . LYS A 1 106 ? 6.577 -15.406 -10.102 1.00 65.00 106 LYS A CA 1
ATOM 818 C C . LYS A 1 106 ? 6.451 -16.298 -8.873 1.00 65.00 106 LYS A C 1
ATOM 820 O O . LYS A 1 106 ? 5.449 -17.047 -8.835 1.00 65.00 106 LYS A O 1
#

Foldseek 3Di:
DDWDWADDVPDQQTPDIFFDPVPVDDDQDDSVLVSLLCLLPDPPGPVRVCVQQVVVDPDCVVCPPPHLDPDDWDDDPNDTHSSVNPDDDPVVCRPDHSVRSVVSSD

Sequence (106 aa):
ALVQLSYAIGVAKPLSLFVETYGTEQGALSADDITNVIKIAFDCRPGAIAQSLALREPKYQQTAAYCHFGREPYTKDGVKFFEWENAKDLSKYKAMTSAQVTAELK